Protein AF-A0AAD4HPT1-F1 (afdb_monomer_lite)

Organism: NCBI:txid1912939

Sequence (155 aa):
MSYNIRKLDRAVFDGSLAARLSTLHHFQYAMNEIMKFDHLEDCDLQPYGEKIITLTEIARWTLKQRMGVSLIMLCSKEHVPYKAAYFKLLVWIRRRRSAFPTNIDDRINLLLEDINHQVVLRTRGIDPRVQLGIEELIIIKERRPDACNSSEAVC

pLDDT: mean 78.85, std 16.8, range [35.69, 96.06]

Secondary structure (DSSP, 8-state):
----HHHHHHHHHSTHHHHHHTSHHHHHHHHHHHHGGGGS-HHHHGGGHHHHHHHHHHHHHHHHHHH---SSSPPPTTTHHHHHHHHHHHHHHHHTGGGS-GGGHHHHHHHHHHHH------BTTB-HHHHHT-TTTTTSPPPPPP---------

Foldseek 3Di:
DDDDVVVLCVVLVDCVLLVLLLDPVNNLVSLVSLCVCLPPALQSCAVCQVSSLVSLVSNQVSCCVPPRQAQQDADDPVCLSSNLSSVVSLLSCQQSVVSYDPVCVVSNVVSNVRVPPPNHHCDPNDRSCVSSVCVVSSVDHHDDHDPDPPPPPDD

Radius of gyration: 16.6 Å; chains: 1; bounding box: 36×31×58 Å

Structure (mmCIF, N/CA/C/O backbone):
data_AF-A0AAD4HPT1-F1
#
_entry.id   AF-A0AAD4HPT1-F1
#
loop_
_atom_site.group_PDB
_atom_site.id
_atom_site.type_symbol
_atom_site.label_atom_id
_atom_site.label_alt_id
_atom_site.label_comp_id
_atom_site.label_asym_id
_atom_site.label_entity_id
_atom_site.label_seq_id
_atom_site.pdbx_PDB_ins_code
_atom_site.Cartn_x
_atom_site.Cartn_y
_atom_site.Cartn_z
_atom_site.occupancy
_atom_site.B_iso_or_equiv
_atom_site.auth_seq_id
_atom_site.auth_comp_id
_atom_site.auth_asym_id
_atom_site.auth_atom_id
_atom_site.pdbx_PDB_model_num
ATOM 1 N N . MET A 1 1 ? -7.755 -13.365 -19.062 1.00 36.44 1 MET A N 1
ATOM 2 C CA . MET A 1 1 ? -8.239 -12.013 -19.426 1.00 36.44 1 MET A CA 1
ATOM 3 C C . MET A 1 1 ? -7.053 -11.066 -19.362 1.00 36.44 1 MET A C 1
ATOM 5 O O . MET A 1 1 ? -6.583 -10.790 -18.269 1.00 36.44 1 MET A O 1
ATOM 9 N N . SER A 1 2 ? -6.524 -10.637 -20.509 1.00 38.72 2 SER A N 1
ATOM 10 C CA . SER A 1 2 ? -5.376 -9.722 -20.560 1.00 38.72 2 SER A CA 1
ATOM 11 C C . SER A 1 2 ? -5.848 -8.321 -20.161 1.00 38.72 2 SER A C 1
ATOM 13 O O . SER A 1 2 ? -6.451 -7.612 -20.969 1.00 38.72 2 SER A O 1
ATOM 15 N N . TYR A 1 3 ? -5.654 -7.932 -18.899 1.00 48.31 3 TYR A N 1
ATOM 16 C CA . TYR A 1 3 ? -5.841 -6.541 -18.491 1.00 48.31 3 TYR A CA 1
ATOM 17 C C . TYR A 1 3 ? -4.854 -5.682 -19.284 1.00 48.31 3 TYR A C 1
ATOM 19 O O . TYR A 1 3 ? -3.672 -5.995 -19.391 1.00 48.31 3 TYR A O 1
ATOM 27 N N . ASN A 1 4 ? -5.362 -4.637 -19.931 1.00 51.44 4 ASN A N 1
ATOM 28 C CA . ASN A 1 4 ? -4.586 -3.850 -20.879 1.00 51.44 4 ASN A CA 1
ATOM 29 C C . ASN A 1 4 ? -3.586 -2.977 -20.098 1.00 51.44 4 ASN A C 1
ATOM 31 O O . ASN A 1 4 ? -3.961 -1.916 -19.599 1.00 51.44 4 ASN A O 1
ATOM 35 N N . ILE A 1 5 ? -2.337 -3.438 -19.974 1.00 53.62 5 ILE A N 1
ATOM 36 C CA . ILE A 1 5 ? -1.236 -2.806 -19.216 1.00 53.62 5 ILE A CA 1
ATOM 37 C C . ILE A 1 5 ? -1.110 -1.307 -19.554 1.00 53.62 5 ILE A C 1
ATOM 39 O O . ILE A 1 5 ? -0.962 -0.470 -18.672 1.00 53.62 5 ILE A O 1
ATOM 43 N N . ARG A 1 6 ? -1.362 -0.929 -20.815 1.00 51.47 6 ARG A N 1
ATOM 44 C CA . ARG A 1 6 ? -1.359 0.469 -21.290 1.00 51.47 6 ARG A CA 1
ATOM 45 C C . ARG A 1 6 ? -2.447 1.368 -20.678 1.00 51.47 6 ARG A C 1
ATOM 47 O O . ARG A 1 6 ? -2.275 2.584 -20.609 1.00 51.47 6 ARG A O 1
ATOM 54 N N . LYS A 1 7 ? -3.595 0.812 -20.268 1.00 54.72 7 LYS A N 1
ATOM 55 C CA . LYS A 1 7 ? -4.635 1.559 -19.529 1.00 54.72 7 LYS A CA 1
ATOM 56 C C . LYS A 1 7 ? -4.239 1.757 -18.069 1.00 54.72 7 LYS A C 1
ATOM 58 O O . LYS A 1 7 ? -4.546 2.810 -17.516 1.00 54.72 7 LYS A O 1
ATOM 63 N N . LEU A 1 8 ? -3.572 0.765 -17.477 1.00 54.41 8 LEU A N 1
ATOM 64 C CA . LEU A 1 8 ? -3.042 0.853 -16.120 1.00 54.41 8 LEU A CA 1
ATOM 65 C C . LEU A 1 8 ? -1.922 1.901 -16.065 1.00 54.41 8 LEU A C 1
ATOM 67 O O . LEU A 1 8 ? -1.968 2.772 -15.204 1.00 54.41 8 LEU A O 1
ATOM 71 N N . ASP A 1 9 ? -1.046 1.933 -17.075 1.00 55.03 9 ASP A N 1
ATOM 72 C CA . ASP A 1 9 ? -0.092 3.024 -17.299 1.00 55.03 9 ASP A CA 1
ATOM 73 C C . ASP A 1 9 ? -0.786 4.386 -17.332 1.00 55.03 9 ASP A C 1
ATOM 75 O O . ASP A 1 9 ? -0.517 5.257 -16.519 1.00 55.03 9 ASP A O 1
ATOM 79 N N . ARG A 1 10 ? -1.756 4.623 -18.213 1.00 55.78 10 ARG A N 1
ATOM 80 C CA . ARG A 1 10 ? -2.353 5.971 -18.275 1.00 55.78 10 ARG A CA 1
ATOM 81 C C . ARG A 1 10 ? -3.062 6.395 -16.981 1.00 55.78 10 ARG A C 1
ATOM 83 O O . ARG A 1 10 ? -2.983 7.562 -16.618 1.00 55.78 10 ARG A O 1
ATOM 90 N N . ALA A 1 11 ? -3.721 5.472 -16.280 1.00 51.31 11 ALA A N 1
ATOM 91 C CA . ALA A 1 11 ? -4.436 5.769 -15.034 1.00 51.31 11 ALA A CA 1
ATOM 92 C C . ALA A 1 11 ? -3.501 5.992 -13.834 1.00 51.31 11 ALA A C 1
ATOM 94 O O . ALA A 1 11 ? -3.799 6.793 -12.951 1.00 51.31 11 ALA A O 1
ATOM 95 N N . VAL A 1 12 ? -2.364 5.296 -13.802 1.00 51.78 12 VAL A N 1
ATOM 96 C CA . VAL A 1 12 ? -1.378 5.382 -12.719 1.00 51.78 12 VAL A CA 1
ATOM 97 C C . VAL A 1 12 ? -0.394 6.529 -12.976 1.00 51.78 12 VAL A C 1
ATOM 99 O O . VAL A 1 12 ? 0.204 7.043 -12.035 1.00 51.78 12 VAL A O 1
ATOM 102 N N . PHE A 1 13 ? -0.189 6.939 -14.237 1.00 54.72 13 PHE A N 1
ATOM 103 C CA . PHE A 1 13 ? 0.778 7.957 -14.692 1.00 54.72 13 PHE A CA 1
ATOM 104 C C . PHE A 1 13 ? 0.239 9.368 -14.872 1.00 54.72 13 PHE A C 1
ATOM 106 O O . PHE A 1 13 ? 1.037 10.275 -15.089 1.00 54.72 13 PHE A O 1
ATOM 113 N N . ASP A 1 14 ? -1.050 9.591 -14.665 1.00 58.59 14 ASP A N 1
ATOM 114 C CA . ASP A 1 14 ? -1.538 10.942 -14.438 1.00 58.59 14 ASP A CA 1
ATOM 115 C C . ASP A 1 14 ? -1.291 11.331 -12.966 1.00 58.59 14 ASP A C 1
ATOM 117 O O . ASP A 1 14 ? -1.566 10.545 -12.052 1.00 58.59 14 ASP A O 1
ATOM 121 N N . GLY A 1 15 ? -0.798 12.548 -12.703 1.00 62.34 15 GLY A N 1
ATOM 122 C CA . GLY A 1 15 ? -0.578 13.084 -11.344 1.00 62.34 15 GLY A CA 1
ATOM 123 C C . GLY A 1 15 ? -1.840 13.073 -10.462 1.00 62.34 15 GLY A C 1
ATOM 124 O O . GLY A 1 15 ? -1.780 13.299 -9.251 1.00 62.34 15 GLY A O 1
ATOM 125 N N . SER A 1 16 ? -2.983 12.740 -11.061 1.00 80.50 16 SER A N 1
ATOM 126 C CA . SER A 1 16 ? -4.268 12.510 -10.422 1.00 80.50 16 SER A CA 1
ATOM 127 C C . SER A 1 16 ? -4.262 11.414 -9.347 1.00 80.50 16 SER A C 1
ATOM 129 O O . SER A 1 16 ? -4.971 11.578 -8.355 1.00 80.50 16 SER A O 1
ATOM 131 N N . LEU A 1 17 ? -3.480 10.329 -9.459 1.00 85.94 17 LEU A N 1
ATOM 132 C CA . LEU A 1 17 ? -3.534 9.250 -8.456 1.00 85.94 17 LEU A CA 1
ATOM 133 C C . LEU A 1 17 ? -2.856 9.649 -7.137 1.00 85.94 17 LEU A C 1
ATOM 135 O O . LEU A 1 17 ? -3.417 9.437 -6.062 1.00 85.94 17 LEU A O 1
ATOM 139 N N . ALA A 1 18 ? -1.698 10.306 -7.224 1.00 87.81 18 ALA A N 1
ATOM 140 C CA . ALA A 1 18 ? -1.016 10.896 -6.075 1.00 87.81 18 ALA A CA 1
ATOM 141 C C . ALA A 1 18 ? -1.898 11.948 -5.378 1.00 87.81 18 ALA A C 1
ATOM 143 O O . ALA A 1 18 ? -2.052 11.919 -4.158 1.00 87.81 18 ALA A O 1
ATOM 144 N N . ALA A 1 19 ? -2.552 12.821 -6.155 1.00 87.94 19 ALA A N 1
ATOM 145 C CA . ALA A 1 19 ? -3.497 13.808 -5.628 1.00 87.94 19 ALA A CA 1
ATOM 146 C C . ALA A 1 19 ? -4.741 13.166 -4.986 1.00 87.94 19 ALA A C 1
ATOM 148 O O . ALA A 1 19 ? -5.286 13.677 -4.013 1.00 87.94 19 ALA A O 1
ATOM 149 N N . ARG A 1 20 ? -5.203 12.020 -5.492 1.00 90.69 20 ARG A N 1
ATOM 150 C CA . ARG A 1 20 ? -6.314 11.285 -4.872 1.00 90.69 20 ARG A CA 1
ATOM 151 C C . ARG A 1 20 ? -5.890 10.642 -3.553 1.00 90.69 20 ARG A C 1
ATOM 153 O O . ARG A 1 20 ? -6.631 10.763 -2.581 1.00 90.69 20 ARG A O 1
ATOM 160 N N . LEU A 1 21 ? -4.700 10.039 -3.491 1.00 91.81 21 LEU A N 1
ATOM 161 C CA . LEU A 1 21 ? -4.128 9.471 -2.260 1.00 91.81 21 LEU A CA 1
ATOM 162 C C . LEU A 1 21 ? -3.795 10.513 -1.193 1.00 91.81 21 LEU A C 1
ATOM 164 O O . LEU A 1 21 ? -3.729 10.168 -0.014 1.00 91.81 21 LEU A O 1
ATOM 168 N N . SER A 1 22 ? -3.599 11.777 -1.571 1.00 90.25 22 SER A N 1
ATOM 169 C CA . SER A 1 22 ? -3.387 12.867 -0.613 1.00 90.25 22 SER A CA 1
ATOM 170 C C . SER A 1 22 ? -4.678 13.306 0.100 1.00 90.25 22 SER A C 1
ATOM 172 O O . SER A 1 22 ? -4.637 14.100 1.043 1.00 90.25 22 SER A O 1
ATOM 174 N N . THR A 1 23 ? -5.836 12.755 -0.291 1.00 89.88 23 THR A N 1
ATOM 175 C CA . THR A 1 23 ? -7.152 13.075 0.284 1.00 89.88 23 THR A CA 1
ATOM 176 C C . THR A 1 23 ? -7.883 11.819 0.751 1.00 89.88 23 THR A C 1
ATOM 178 O O . THR A 1 23 ? -7.895 10.814 0.048 1.00 89.88 23 THR A O 1
ATOM 181 N N . LEU A 1 24 ? -8.571 11.869 1.900 1.00 90.25 24 LEU A N 1
ATOM 182 C CA . LEU A 1 24 ? -9.387 10.729 2.355 1.00 90.25 24 LEU A CA 1
ATOM 183 C C . LEU A 1 24 ? -10.570 10.444 1.424 1.00 90.25 24 LEU A C 1
ATOM 185 O O . LEU A 1 24 ? -10.920 9.284 1.230 1.00 90.25 24 LEU A O 1
ATOM 189 N N . HIS A 1 25 ? -11.137 11.482 0.804 1.00 90.94 25 HIS A N 1
ATOM 190 C CA . HIS A 1 25 ? -12.326 11.363 -0.040 1.00 90.94 25 HIS A CA 1
ATOM 191 C C . HIS A 1 25 ? -12.139 10.375 -1.204 1.00 90.94 25 HIS A C 1
ATOM 193 O O . HIS A 1 25 ? -13.028 9.579 -1.485 1.00 90.94 25 HIS A O 1
ATOM 199 N N . HIS A 1 26 ? -10.959 10.372 -1.833 1.00 90.25 26 HIS A N 1
ATOM 200 C CA . HIS A 1 26 ? -10.645 9.482 -2.957 1.00 90.25 26 HIS A CA 1
ATOM 201 C C . HIS A 1 26 ? -9.673 8.352 -2.597 1.00 90.25 26 HIS A C 1
ATOM 203 O O . HIS A 1 26 ? -9.279 7.580 -3.473 1.00 90.25 26 HIS A O 1
ATOM 209 N N . PHE A 1 27 ? -9.280 8.243 -1.327 1.00 91.88 27 PHE A N 1
ATOM 210 C CA . PHE A 1 27 ? -8.196 7.364 -0.896 1.00 91.88 27 PHE A CA 1
ATOM 211 C C . PHE A 1 27 ? -8.456 5.902 -1.251 1.00 91.88 27 PHE A C 1
ATOM 213 O O . PHE A 1 27 ? -7.627 5.263 -1.887 1.00 91.88 27 PHE A O 1
ATOM 220 N N . GLN A 1 28 ? -9.626 5.371 -0.884 1.00 92.19 28 GLN A N 1
ATOM 221 C CA . GLN A 1 28 ? -9.957 3.962 -1.123 1.00 92.19 28 GLN A CA 1
ATOM 222 C C . GLN A 1 28 ? -10.005 3.632 -2.615 1.00 92.19 28 GLN A C 1
ATOM 224 O O . GLN A 1 28 ? -9.490 2.599 -3.032 1.00 92.19 28 GLN A O 1
ATOM 229 N N . TYR A 1 29 ? -10.574 4.531 -3.423 1.00 90.56 29 TYR A N 1
ATOM 230 C CA . TYR A 1 29 ? -10.574 4.382 -4.874 1.00 90.56 29 TYR A CA 1
ATOM 231 C C . TYR A 1 29 ? -9.140 4.293 -5.405 1.00 90.56 29 TYR A C 1
ATOM 233 O O . TYR A 1 29 ? -8.808 3.367 -6.136 1.00 90.56 29 TYR A O 1
ATOM 241 N N . ALA A 1 30 ? -8.270 5.216 -4.991 1.00 91.50 30 ALA A N 1
ATOM 242 C CA . ALA A 1 30 ? -6.885 5.241 -5.440 1.00 91.50 30 ALA A CA 1
ATOM 243 C C . ALA A 1 30 ? -6.082 4.012 -4.980 1.00 91.50 30 ALA A C 1
ATOM 245 O O . ALA A 1 30 ? -5.305 3.462 -5.755 1.00 91.50 30 ALA A O 1
ATOM 246 N N . MET A 1 31 ? -6.314 3.530 -3.757 1.00 93.12 31 MET A N 1
ATOM 247 C CA . MET A 1 31 ? -5.724 2.281 -3.267 1.00 93.12 31 MET A CA 1
ATOM 248 C C . MET A 1 31 ? -6.169 1.074 -4.100 1.00 93.12 31 MET A C 1
ATOM 250 O O . MET A 1 31 ? -5.343 0.234 -4.447 1.00 93.12 31 MET A O 1
ATOM 254 N N . ASN A 1 32 ? -7.449 1.004 -4.476 1.00 90.81 32 ASN A N 1
ATOM 255 C CA . ASN A 1 32 ? -7.959 -0.066 -5.332 1.00 90.81 32 ASN A CA 1
ATOM 256 C C . ASN A 1 32 ? -7.337 -0.034 -6.734 1.00 90.81 32 ASN A C 1
ATOM 258 O O . ASN A 1 32 ? -7.094 -1.095 -7.302 1.00 90.81 32 ASN A O 1
ATOM 262 N N . GLU A 1 33 ? -7.030 1.148 -7.282 1.00 90.06 33 GLU A N 1
ATOM 263 C CA . GLU A 1 33 ? -6.289 1.256 -8.547 1.00 90.06 33 GLU A CA 1
ATOM 264 C C . GLU A 1 33 ? -4.879 0.657 -8.438 1.00 90.06 33 GLU A C 1
ATOM 266 O O . GLU A 1 33 ? -4.450 -0.039 -9.354 1.00 90.06 33 GLU A O 1
ATOM 271 N N . ILE A 1 34 ? -4.181 0.858 -7.312 1.00 91.56 34 ILE A N 1
ATOM 272 C CA . ILE A 1 34 ? -2.863 0.244 -7.064 1.00 91.56 34 ILE A CA 1
ATOM 273 C C . ILE A 1 34 ? -2.991 -1.272 -6.890 1.00 91.56 34 ILE A C 1
ATOM 275 O O . ILE A 1 34 ? -2.170 -2.032 -7.391 1.00 91.56 34 ILE A O 1
ATOM 279 N N . MET A 1 35 ? -4.045 -1.750 -6.235 1.00 91.69 35 MET A N 1
ATOM 280 C CA . MET A 1 35 ? -4.241 -3.191 -6.053 1.00 91.69 35 MET A CA 1
ATOM 281 C C . MET A 1 35 ? -4.540 -3.940 -7.363 1.00 91.69 35 MET A C 1
ATOM 283 O O . MET A 1 35 ? -4.414 -5.159 -7.395 1.00 91.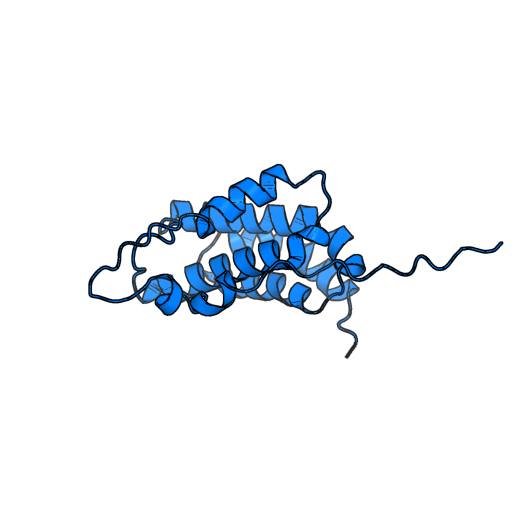69 35 MET A O 1
ATOM 287 N N . LYS A 1 36 ? -4.850 -3.255 -8.476 1.00 89.88 36 LYS A N 1
ATOM 288 C CA . LYS A 1 36 ? -4.986 -3.904 -9.798 1.00 89.88 36 LYS A CA 1
ATOM 289 C C . LYS A 1 36 ? -3.684 -4.536 -10.299 1.00 89.88 36 LYS A C 1
ATOM 291 O O . LYS A 1 36 ? -3.743 -5.426 -11.144 1.00 89.88 36 LYS A O 1
ATOM 296 N N . PHE A 1 37 ? -2.531 -4.105 -9.779 1.00 88.31 37 PHE A N 1
ATOM 297 C CA . PHE A 1 37 ? -1.228 -4.701 -10.087 1.00 88.31 37 PHE A CA 1
ATOM 298 C C . PHE A 1 37 ? -1.037 -6.087 -9.451 1.00 88.31 37 PHE A C 1
ATOM 300 O O . PHE A 1 37 ? -0.107 -6.798 -9.822 1.00 88.31 37 PHE A O 1
ATOM 307 N N . ASP A 1 38 ? -1.918 -6.510 -8.537 1.00 89.06 38 ASP A N 1
ATOM 308 C CA . ASP A 1 38 ? -1.820 -7.818 -7.881 1.00 89.06 38 ASP A CA 1
ATOM 309 C C . ASP A 1 38 ? -1.847 -8.990 -8.872 1.00 89.06 38 ASP A C 1
ATOM 311 O O . ASP A 1 38 ? -1.174 -9.996 -8.665 1.00 89.06 38 ASP A O 1
ATOM 315 N N . HIS A 1 39 ? -2.549 -8.826 -9.995 1.00 87.25 39 HIS A N 1
ATOM 316 C CA . HIS A 1 39 ? -2.682 -9.852 -11.029 1.00 87.25 39 HIS A CA 1
ATOM 317 C C . HIS A 1 39 ? -1.503 -9.941 -12.003 1.00 87.25 39 HIS A C 1
ATOM 319 O O . HIS A 1 39 ? -1.480 -10.864 -12.814 1.00 87.25 39 HIS A O 1
ATOM 325 N N . LEU A 1 40 ? -0.568 -8.988 -11.974 1.00 86.94 40 LEU A N 1
ATOM 326 C CA . LEU A 1 40 ? 0.598 -9.018 -12.859 1.00 86.94 40 LEU A CA 1
ATOM 327 C C . LEU A 1 40 ? 1.601 -10.072 -12.399 1.00 86.94 40 LEU A C 1
ATOM 329 O O . LEU A 1 40 ? 1.693 -10.350 -11.204 1.00 86.94 40 LEU A O 1
ATOM 333 N N . GLU A 1 41 ? 2.397 -10.608 -13.316 1.00 87.81 41 GLU A N 1
ATOM 334 C CA . GLU A 1 41 ? 3.568 -11.416 -12.968 1.00 87.81 41 GLU A CA 1
ATOM 335 C C . GLU A 1 41 ? 4.702 -10.535 -12.419 1.00 87.81 41 GLU A C 1
ATOM 337 O O . GLU A 1 41 ? 4.632 -9.306 -12.473 1.00 87.81 41 GLU A O 1
ATOM 342 N N . ASP A 1 42 ? 5.715 -11.139 -11.792 1.00 88.94 42 ASP A N 1
ATOM 343 C CA . ASP A 1 42 ? 6.794 -10.383 -11.136 1.00 88.94 42 ASP A CA 1
ATOM 344 C C . ASP A 1 42 ? 7.616 -9.555 -12.148 1.00 88.94 42 ASP A C 1
ATOM 346 O O . ASP A 1 42 ? 7.971 -8.414 -11.853 1.00 88.94 42 ASP A O 1
ATOM 350 N N . CYS A 1 43 ? 7.838 -10.076 -13.361 1.00 86.75 43 CYS A N 1
ATOM 351 C CA . CYS A 1 43 ? 8.476 -9.353 -14.471 1.00 86.75 43 CYS A CA 1
ATOM 352 C C . CYS A 1 43 ? 7.690 -8.114 -14.905 1.00 86.75 43 CYS A C 1
ATOM 354 O O . CYS A 1 43 ? 8.266 -7.043 -15.081 1.00 86.75 43 CYS A O 1
ATOM 356 N N . ASP A 1 44 ? 6.374 -8.255 -15.054 1.00 88.12 44 ASP A N 1
ATOM 357 C CA . ASP A 1 44 ? 5.490 -7.167 -15.465 1.00 88.12 44 ASP A CA 1
ATOM 358 C C . ASP A 1 44 ? 5.334 -6.117 -14.362 1.00 88.12 44 ASP A C 1
ATOM 360 O O . ASP A 1 44 ? 4.995 -4.968 -14.639 1.00 88.12 44 ASP A O 1
ATOM 364 N N . LEU A 1 45 ? 5.572 -6.497 -13.103 1.00 88.06 45 LEU A N 1
ATOM 365 C CA . LEU A 1 45 ? 5.482 -5.603 -11.956 1.00 88.06 45 LEU A CA 1
ATOM 366 C C . LEU A 1 45 ? 6.730 -4.726 -11.784 1.00 88.06 45 LEU A C 1
ATOM 368 O O . LEU A 1 45 ? 6.600 -3.565 -11.384 1.00 88.06 45 LEU A O 1
ATOM 372 N N . GLN A 1 46 ? 7.922 -5.250 -12.089 1.00 89.44 46 GLN A N 1
ATOM 373 C CA . GLN A 1 46 ? 9.202 -4.565 -11.860 1.00 89.44 46 GLN A CA 1
ATOM 374 C C . GLN A 1 46 ? 9.258 -3.117 -12.381 1.00 89.44 46 GLN A C 1
ATOM 376 O O . GLN A 1 46 ? 9.645 -2.240 -11.599 1.00 89.44 46 GLN A O 1
ATOM 381 N N . PRO A 1 47 ? 8.825 -2.807 -13.624 1.00 89.94 47 PRO A N 1
ATOM 382 C CA . PRO A 1 47 ? 8.845 -1.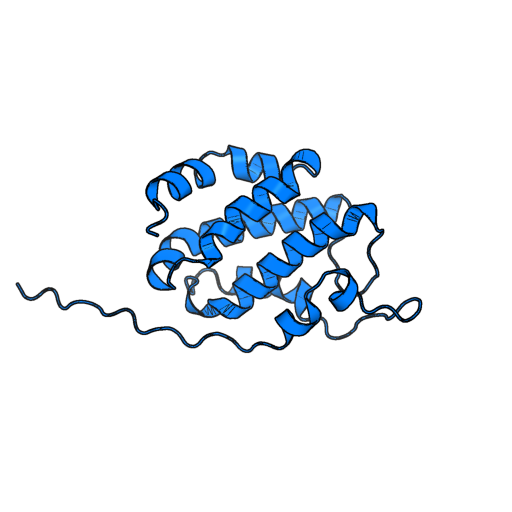439 -14.155 1.00 89.94 47 PRO A CA 1
ATOM 383 C C . PRO A 1 47 ? 8.030 -0.433 -13.328 1.00 89.94 47 PRO A C 1
ATOM 385 O O . PRO A 1 47 ? 8.244 0.775 -13.419 1.00 89.94 47 PRO A O 1
ATOM 388 N N . TYR A 1 48 ? 7.093 -0.918 -12.512 1.00 89.94 48 TYR A N 1
ATOM 389 C CA . TYR A 1 48 ? 6.200 -0.106 -11.689 1.00 89.94 48 TYR A CA 1
ATOM 390 C C . TYR A 1 48 ? 6.643 0.010 -10.235 1.00 89.94 48 TYR A C 1
ATOM 392 O O . TYR A 1 48 ? 6.057 0.800 -9.490 1.00 89.94 48 TYR A O 1
ATOM 400 N N . GLY A 1 49 ? 7.670 -0.740 -9.825 1.00 91.94 49 GLY A N 1
ATOM 401 C CA . GLY A 1 49 ? 8.078 -0.874 -8.431 1.00 91.94 49 GLY A CA 1
ATOM 402 C C . GLY A 1 49 ? 8.310 0.470 -7.742 1.00 91.94 49 GLY A C 1
ATOM 403 O O . GLY A 1 49 ? 7.632 0.783 -6.763 1.00 91.94 49 GLY A O 1
ATOM 404 N N . GLU A 1 50 ? 9.190 1.317 -8.288 1.00 91.62 50 GLU A N 1
ATOM 405 C CA . GLU A 1 50 ? 9.520 2.623 -7.684 1.00 91.62 50 GLU A CA 1
ATOM 406 C C . GLU A 1 50 ? 8.292 3.511 -7.484 1.00 91.62 50 GLU A C 1
ATOM 408 O O . GLU A 1 50 ? 8.160 4.254 -6.503 1.00 91.62 50 GLU A O 1
ATOM 413 N N . LYS A 1 51 ? 7.362 3.422 -8.427 1.00 89.88 51 LYS A N 1
ATOM 414 C CA . LYS A 1 51 ? 6.167 4.241 -8.444 1.00 89.88 51 LYS A CA 1
ATOM 415 C C . LYS A 1 51 ? 5.133 3.765 -7.442 1.00 89.88 51 LYS A C 1
ATOM 417 O O . LYS A 1 51 ? 4.560 4.578 -6.722 1.00 89.88 51 LYS A O 1
ATOM 422 N N . ILE A 1 52 ? 4.912 2.459 -7.380 1.00 93.56 52 ILE A N 1
ATOM 423 C CA . ILE A 1 52 ? 4.042 1.833 -6.389 1.00 93.56 52 ILE A CA 1
ATOM 424 C C . ILE A 1 52 ? 4.537 2.168 -4.982 1.00 93.56 52 ILE A C 1
ATOM 426 O O . ILE A 1 52 ? 3.735 2.560 -4.135 1.00 93.56 52 ILE A O 1
ATOM 430 N N . ILE A 1 53 ? 5.851 2.117 -4.748 1.00 95.00 53 ILE A N 1
ATOM 431 C CA . ILE A 1 53 ? 6.438 2.510 -3.461 1.00 95.00 53 ILE A CA 1
ATOM 432 C C . ILE A 1 53 ? 6.216 3.996 -3.174 1.00 95.00 53 ILE A C 1
ATOM 434 O O . ILE A 1 53 ? 5.726 4.332 -2.099 1.00 95.00 53 ILE A O 1
ATOM 438 N N . THR A 1 54 ? 6.438 4.879 -4.147 1.00 93.94 54 THR A N 1
ATOM 439 C CA . THR A 1 54 ? 6.161 6.321 -3.994 1.00 93.94 54 THR A CA 1
ATOM 440 C C . THR A 1 54 ? 4.695 6.602 -3.642 1.00 93.94 54 THR A C 1
ATOM 442 O O . THR A 1 54 ? 4.396 7.374 -2.733 1.00 93.94 54 THR A O 1
ATOM 445 N N . LEU A 1 55 ? 3.750 5.949 -4.320 1.00 94.25 55 LEU A N 1
ATOM 446 C CA . LEU A 1 55 ? 2.324 6.085 -4.014 1.00 94.25 55 LEU A CA 1
ATOM 447 C C . LEU A 1 55 ? 1.989 5.537 -2.620 1.00 94.25 55 LEU A C 1
ATOM 449 O O . LEU A 1 55 ? 1.196 6.133 -1.892 1.00 94.25 55 LEU A O 1
ATOM 453 N N . THR A 1 56 ? 2.630 4.440 -2.218 1.00 95.12 56 THR A N 1
ATOM 454 C CA . THR A 1 56 ? 2.468 3.856 -0.881 1.00 95.12 56 THR A CA 1
ATOM 455 C C . THR A 1 56 ? 2.979 4.799 0.210 1.00 95.12 56 THR A C 1
ATOM 457 O O . THR A 1 56 ? 2.336 4.943 1.249 1.00 95.12 56 THR A O 1
ATOM 460 N N . GLU A 1 57 ? 4.087 5.502 -0.025 1.00 95.19 57 GLU A N 1
ATOM 461 C CA . GLU A 1 57 ? 4.613 6.526 0.886 1.00 95.19 57 GLU A CA 1
ATOM 462 C C . GLU A 1 57 ? 3.657 7.716 1.028 1.00 95.19 57 GLU A C 1
ATOM 464 O O . GLU A 1 57 ? 3.404 8.167 2.148 1.00 95.19 57 GLU A O 1
ATOM 469 N N . ILE A 1 58 ? 3.060 8.184 -0.076 1.00 94.38 58 ILE A N 1
ATOM 470 C CA . ILE A 1 58 ? 2.019 9.225 -0.044 1.00 94.38 58 ILE A CA 1
ATOM 471 C C . ILE A 1 58 ? 0.826 8.741 0.781 1.00 94.38 58 ILE A C 1
ATOM 473 O O . ILE A 1 58 ? 0.350 9.456 1.663 1.00 94.38 58 ILE A O 1
ATOM 477 N N . ALA A 1 59 ? 0.374 7.507 0.545 1.00 94.44 59 ALA A N 1
ATOM 478 C CA . ALA A 1 59 ? -0.724 6.910 1.291 1.00 94.44 59 ALA A CA 1
ATOM 479 C C . ALA A 1 59 ? -0.414 6.853 2.800 1.00 94.44 59 ALA A C 1
ATOM 481 O O . ALA A 1 59 ? -1.234 7.278 3.620 1.00 94.44 59 ALA A O 1
ATOM 482 N N . ARG A 1 60 ? 0.798 6.410 3.167 1.00 94.38 60 ARG A N 1
ATOM 483 C CA . ARG A 1 60 ? 1.293 6.391 4.551 1.00 94.38 60 ARG A CA 1
ATOM 484 C C . ARG A 1 60 ? 1.262 7.782 5.167 1.00 94.38 60 ARG A C 1
ATOM 486 O O . ARG A 1 60 ? 0.752 7.943 6.275 1.00 94.38 60 ARG A O 1
ATOM 493 N N . TRP A 1 61 ? 1.797 8.784 4.472 1.00 93.94 61 TRP A N 1
ATOM 494 C CA . TRP A 1 61 ? 1.844 10.158 4.968 1.00 93.94 61 TRP A CA 1
ATOM 495 C C . TRP A 1 61 ? 0.438 10.715 5.209 1.00 93.94 61 TRP A C 1
ATOM 497 O O . TRP A 1 61 ? 0.161 11.210 6.303 1.00 93.94 61 TRP A O 1
ATOM 507 N N . THR A 1 62 ? -0.483 10.541 4.257 1.00 93.19 62 THR A N 1
ATOM 508 C CA . THR A 1 62 ? -1.880 10.972 4.397 1.00 93.19 62 THR A CA 1
ATOM 509 C C . THR A 1 62 ? -2.542 10.356 5.622 1.00 93.19 62 THR A C 1
ATOM 511 O O . THR A 1 62 ? -3.142 11.064 6.431 1.00 93.19 62 THR A O 1
ATOM 514 N N . LEU A 1 63 ? -2.416 9.040 5.806 1.00 92.00 63 LEU A N 1
ATOM 515 C CA . LEU A 1 63 ? -3.007 8.373 6.961 1.00 92.00 63 LEU A CA 1
ATOM 516 C C . LEU A 1 63 ? -2.342 8.805 8.272 1.00 92.00 63 LEU A C 1
ATOM 518 O O . LEU A 1 63 ? -3.048 9.001 9.262 1.00 92.00 63 LEU A O 1
ATOM 522 N N . LYS A 1 64 ? -1.017 9.022 8.290 1.00 90.06 64 LYS A N 1
ATOM 523 C CA . LYS A 1 64 ? -0.303 9.516 9.478 1.00 90.06 64 LYS A CA 1
ATOM 524 C C . LYS A 1 64 ? -0.846 10.874 9.920 1.00 90.06 64 LYS A C 1
ATOM 526 O O . LYS A 1 64 ? -1.133 11.030 11.101 1.00 90.06 64 LYS A O 1
ATOM 531 N N . GLN A 1 65 ? -1.062 11.798 8.983 1.00 88.75 65 GLN A N 1
ATOM 532 C CA . GLN A 1 65 ? -1.587 13.137 9.277 1.00 88.75 65 GLN A CA 1
ATOM 533 C C . GLN A 1 65 ? -3.054 13.140 9.729 1.00 88.75 65 GLN A C 1
ATOM 535 O O . GLN A 1 65 ? -3.469 14.033 10.460 1.00 88.75 65 GLN A O 1
ATOM 540 N N . ARG A 1 66 ? -3.864 12.173 9.278 1.00 86.50 66 ARG A N 1
ATOM 541 C CA . ARG A 1 66 ? -5.318 12.182 9.519 1.00 86.50 66 ARG A CA 1
ATOM 542 C C . ARG A 1 66 ? -5.772 11.302 10.680 1.00 86.50 66 ARG A C 1
ATOM 544 O O . ARG A 1 66 ? -6.731 11.652 11.354 1.00 86.50 66 ARG A O 1
ATOM 551 N N . MET A 1 67 ? -5.134 10.150 10.885 1.00 85.31 67 MET A N 1
ATOM 552 C CA . MET A 1 67 ? -5.617 9.124 11.825 1.00 85.31 67 MET A CA 1
ATOM 553 C C . MET A 1 67 ? -4.512 8.281 12.484 1.00 85.31 67 MET A C 1
ATOM 555 O O . MET A 1 67 ? -4.813 7.373 13.265 1.00 85.31 67 MET A O 1
ATOM 559 N N . GLY A 1 68 ? -3.243 8.535 12.151 1.00 82.81 68 GLY A N 1
ATOM 560 C CA . GLY A 1 68 ? -2.102 7.723 12.566 1.00 82.81 68 GLY A CA 1
ATOM 561 C C . GLY A 1 68 ? -2.028 6.368 11.850 1.00 82.81 68 GLY A C 1
ATOM 562 O O . GLY A 1 68 ? -3.037 5.707 11.605 1.00 82.81 68 GLY A O 1
ATOM 563 N N . VAL A 1 69 ? -0.813 5.906 11.554 1.00 79.19 69 VAL A N 1
ATOM 564 C CA . VAL A 1 69 ? -0.553 4.598 10.930 1.00 79.19 69 VAL A CA 1
ATOM 565 C C . VAL A 1 69 ? 0.153 3.730 11.954 1.00 79.19 69 VAL A C 1
ATOM 567 O O . VAL A 1 69 ? 1.352 3.847 12.164 1.00 79.19 69 VAL A O 1
ATOM 570 N N . SER A 1 70 ? -0.617 2.925 12.673 1.00 77.06 70 SER A N 1
ATOM 571 C CA . SER A 1 70 ? -0.089 1.969 13.638 1.00 77.06 70 SER A CA 1
ATOM 572 C C . SER A 1 70 ? -1.028 0.777 13.700 1.00 77.06 70 SER A C 1
ATOM 574 O O . SER A 1 70 ? -2.246 0.959 13.798 1.00 77.06 70 SER A O 1
ATOM 576 N N . LEU A 1 71 ? -0.442 -0.418 13.638 1.00 72.00 71 LEU A N 1
ATOM 577 C CA . LEU A 1 71 ? -1.111 -1.705 13.827 1.00 72.00 71 LEU A CA 1
ATOM 578 C C . LEU A 1 71 ? -1.343 -2.027 15.318 1.00 72.00 71 LEU A C 1
ATOM 580 O O . LEU A 1 71 ? -1.989 -3.015 15.654 1.00 72.00 71 LEU A O 1
ATOM 584 N N . ILE A 1 72 ? -0.799 -1.208 16.224 1.00 69.75 72 ILE A N 1
ATOM 585 C CA . ILE A 1 72 ? -0.801 -1.473 17.667 1.00 69.75 72 ILE A CA 1
ATOM 586 C C . ILE A 1 72 ? -2.175 -1.180 18.280 1.00 69.75 72 ILE A C 1
ATOM 588 O O . ILE A 1 72 ? -2.580 -1.858 19.221 1.00 69.75 72 ILE A O 1
ATOM 592 N N . MET A 1 73 ? -2.894 -0.182 17.758 1.00 68.12 73 MET A N 1
ATOM 593 C CA . MET A 1 73 ? -4.151 0.307 18.331 1.00 68.12 73 MET A CA 1
ATOM 594 C C . MET A 1 73 ? -5.349 0.011 17.431 1.00 68.12 73 MET A C 1
ATOM 596 O O . MET A 1 73 ? -5.257 0.099 16.205 1.00 68.12 73 MET A O 1
ATOM 600 N N . LEU A 1 74 ? -6.497 -0.267 18.058 1.00 71.50 74 LEU A N 1
ATOM 601 C CA . LEU A 1 74 ? -7.769 -0.396 17.352 1.00 71.50 74 LEU A CA 1
ATOM 602 C C . LEU A 1 74 ? -8.103 0.874 16.569 1.00 71.50 74 LEU A C 1
ATOM 604 O O . LEU A 1 74 ? -7.878 2.002 17.012 1.00 71.50 74 LEU A O 1
ATOM 608 N N . CYS A 1 75 ? -8.685 0.671 15.396 1.00 77.25 75 CYS A N 1
ATOM 609 C CA . CYS A 1 75 ? -9.156 1.739 14.538 1.00 77.25 75 CYS A CA 1
ATOM 610 C C . CYS A 1 75 ? -10.625 2.057 14.859 1.00 77.25 75 CYS A C 1
ATOM 612 O O . CYS A 1 75 ? -11.419 1.148 15.124 1.00 77.25 75 CYS A O 1
ATOM 614 N N . SER A 1 76 ? -11.020 3.334 14.834 1.00 82.81 76 SER A N 1
ATOM 615 C CA . SER A 1 76 ? -12.447 3.671 14.871 1.00 82.81 76 SER A CA 1
ATOM 616 C C . SER A 1 76 ? -13.133 3.109 13.623 1.00 82.81 76 SER A C 1
ATOM 618 O O . SER A 1 76 ? -12.532 3.062 12.551 1.00 82.81 76 SER A O 1
ATOM 620 N N . LYS A 1 77 ? -14.395 2.678 13.749 1.00 83.31 77 LYS A N 1
ATOM 621 C CA . LYS A 1 77 ? -15.127 1.990 12.665 1.00 83.31 77 LYS A CA 1
ATOM 622 C C . LYS A 1 77 ? -15.120 2.764 11.341 1.00 83.31 77 LYS A C 1
ATOM 624 O O . LYS A 1 77 ? -14.991 2.154 10.289 1.00 83.31 77 LYS A O 1
ATOM 629 N N . GLU A 1 78 ? -15.202 4.090 11.406 1.00 87.31 78 GLU A N 1
ATOM 630 C CA . GLU A 1 78 ? -15.159 4.986 10.244 1.00 87.31 78 GLU A CA 1
ATOM 631 C C . GLU A 1 78 ? -13.818 4.946 9.493 1.00 87.31 78 GLU A C 1
ATOM 633 O O . GLU A 1 78 ? -13.772 5.086 8.274 1.00 87.31 78 GLU A O 1
ATOM 638 N N . HIS A 1 79 ? -12.717 4.717 10.210 1.00 87.88 79 HIS A N 1
ATOM 639 C CA . HIS A 1 79 ? -11.370 4.746 9.650 1.00 87.88 79 HIS A CA 1
ATOM 640 C C . HIS A 1 79 ? -10.860 3.371 9.193 1.00 87.88 79 HIS A C 1
ATOM 642 O O . HIS A 1 79 ? -9.875 3.296 8.449 1.00 87.88 79 HIS A O 1
ATOM 648 N N . VAL A 1 80 ? -11.537 2.289 9.602 1.00 88.62 80 VAL A N 1
ATOM 649 C CA . VAL A 1 80 ? -11.176 0.903 9.259 1.00 88.62 80 VAL A CA 1
ATOM 650 C C . VAL A 1 80 ? -10.947 0.719 7.756 1.00 88.62 80 VAL A C 1
ATOM 652 O O . VAL A 1 80 ? -9.901 0.169 7.412 1.00 88.62 80 VAL A O 1
ATOM 655 N N . PRO A 1 81 ? -11.817 1.198 6.843 1.00 91.31 81 PRO A N 1
ATOM 656 C CA . PRO A 1 81 ? -11.637 0.949 5.412 1.00 91.31 81 PRO A CA 1
ATOM 657 C C . PRO A 1 81 ? -10.322 1.508 4.849 1.00 91.31 81 PRO A C 1
ATOM 659 O O . PRO A 1 81 ? -9.664 0.852 4.043 1.00 91.31 81 PRO A O 1
ATOM 662 N N . TYR A 1 82 ? -9.896 2.691 5.304 1.00 91.62 82 TYR A N 1
ATOM 663 C CA . TYR A 1 82 ? -8.669 3.335 4.824 1.00 91.62 82 TYR A CA 1
ATOM 664 C C . TYR A 1 82 ? -7.421 2.614 5.328 1.00 91.62 82 TYR A C 1
ATOM 666 O O . TYR A 1 82 ? -6.519 2.307 4.546 1.00 91.62 82 TYR A O 1
ATOM 674 N N . LYS A 1 83 ? -7.388 2.293 6.630 1.00 90.88 83 LYS A N 1
ATOM 675 C CA . LYS A 1 83 ? -6.286 1.520 7.210 1.00 90.88 83 LYS A CA 1
ATOM 676 C C . LYS A 1 83 ? -6.213 0.126 6.604 1.00 90.88 83 LYS A C 1
ATOM 678 O O . LYS A 1 83 ? -5.123 -0.317 6.264 1.00 90.88 83 LYS A O 1
ATOM 683 N N . ALA A 1 84 ? -7.349 -0.547 6.433 1.00 90.50 84 ALA A N 1
ATOM 684 C CA . ALA A 1 84 ? -7.394 -1.885 5.860 1.00 90.50 84 ALA A CA 1
ATOM 685 C C . ALA A 1 84 ? -6.832 -1.888 4.434 1.00 90.50 84 ALA A C 1
ATOM 687 O O . ALA A 1 84 ? -6.003 -2.734 4.117 1.00 90.50 84 ALA A O 1
ATOM 688 N N . ALA A 1 85 ? -7.213 -0.916 3.598 1.00 93.31 85 ALA A N 1
ATOM 689 C CA . ALA A 1 85 ? -6.661 -0.779 2.252 1.00 93.31 85 ALA A CA 1
ATOM 690 C C . ALA A 1 85 ? -5.133 -0.593 2.273 1.00 93.31 85 ALA A C 1
ATOM 692 O O . ALA A 1 85 ? -4.418 -1.293 1.557 1.00 93.31 85 ALA A O 1
ATOM 693 N N . TYR A 1 86 ? -4.624 0.302 3.126 1.00 94.25 86 TYR A N 1
ATOM 694 C CA . TYR A 1 86 ? -3.184 0.543 3.265 1.00 94.25 86 TYR A CA 1
ATOM 695 C C . TYR A 1 86 ? -2.419 -0.695 3.741 1.00 94.25 86 TYR A C 1
ATOM 697 O O . TYR A 1 86 ? -1.428 -1.090 3.134 1.00 94.25 86 TYR A O 1
ATOM 705 N N . PHE A 1 87 ? -2.898 -1.353 4.794 1.00 91.94 87 PHE A N 1
ATOM 706 C CA . PHE A 1 87 ? -2.222 -2.524 5.334 1.00 91.94 87 PHE A CA 1
ATOM 707 C C . PHE A 1 87 ? -2.288 -3.734 4.396 1.00 91.94 87 PHE A C 1
ATOM 709 O O . PHE A 1 87 ? -1.316 -4.482 4.314 1.00 91.94 87 PHE A O 1
ATOM 716 N N . LYS A 1 88 ? -3.373 -3.903 3.631 1.00 91.94 88 LYS A N 1
ATOM 717 C CA . LYS A 1 88 ? -3.434 -4.909 2.559 1.00 91.94 88 LYS A CA 1
ATOM 718 C C . LYS A 1 88 ? -2.371 -4.657 1.492 1.00 91.94 88 LYS A C 1
ATOM 720 O O . LYS A 1 88 ? -1.699 -5.606 1.094 1.00 91.94 88 LYS A O 1
ATOM 725 N N . LEU A 1 89 ? -2.161 -3.396 1.100 1.00 93.94 89 LEU A N 1
ATOM 726 C CA . LEU A 1 89 ? -1.092 -3.025 0.171 1.00 93.94 89 LEU A CA 1
ATOM 727 C C . LEU A 1 89 ? 0.298 -3.346 0.742 1.00 93.94 89 LEU A C 1
ATOM 729 O O . LEU A 1 89 ? 1.116 -3.932 0.040 1.00 93.94 89 LEU A O 1
ATOM 733 N N . LEU A 1 90 ? 0.561 -3.048 2.020 1.00 93.75 90 LEU A N 1
ATOM 734 C CA . LEU A 1 90 ? 1.839 -3.403 2.658 1.00 93.75 90 LEU A CA 1
ATOM 735 C C . LEU A 1 90 ? 2.084 -4.913 2.685 1.00 93.75 90 LEU A C 1
ATOM 737 O O . LEU A 1 90 ? 3.190 -5.374 2.402 1.00 93.75 90 LEU A O 1
ATOM 741 N N . VAL A 1 91 ? 1.057 -5.701 3.005 1.00 91.38 91 VAL A N 1
ATOM 742 C CA . VAL A 1 91 ? 1.186 -7.160 2.999 1.00 91.38 91 VAL A CA 1
ATOM 743 C C . VAL A 1 91 ? 1.439 -7.684 1.585 1.00 91.38 91 VAL A C 1
ATOM 745 O O . VAL A 1 91 ? 2.253 -8.591 1.407 1.00 91.38 91 VAL A O 1
ATOM 748 N N . TRP A 1 92 ? 0.791 -7.098 0.581 1.00 92.38 92 TRP A N 1
ATOM 749 C CA . TRP A 1 92 ? 1.040 -7.415 -0.819 1.00 92.38 92 TRP A CA 1
ATOM 750 C C . TRP A 1 92 ? 2.484 -7.096 -1.244 1.00 92.38 92 TRP A C 1
ATOM 752 O O . TRP A 1 92 ? 3.161 -7.985 -1.765 1.00 92.38 92 TRP A O 1
ATOM 762 N N . ILE A 1 93 ? 2.997 -5.900 -0.920 1.00 93.12 93 ILE A N 1
ATOM 763 C CA . ILE A 1 93 ? 4.399 -5.509 -1.169 1.00 93.12 93 ILE A CA 1
ATOM 764 C C . ILE A 1 93 ? 5.357 -6.514 -0.525 1.00 93.12 93 ILE A C 1
ATOM 766 O O . ILE A 1 93 ? 6.280 -6.996 -1.178 1.00 93.12 93 ILE A O 1
ATOM 770 N N . ARG A 1 94 ? 5.119 -6.884 0.740 1.00 91.50 94 ARG A N 1
ATOM 771 C CA . ARG A 1 94 ? 5.964 -7.854 1.449 1.00 91.50 94 ARG A CA 1
ATOM 772 C C . ARG A 1 94 ? 5.969 -9.222 0.774 1.00 91.50 94 ARG A C 1
ATOM 774 O O . ARG A 1 94 ? 7.012 -9.847 0.671 1.00 91.50 94 ARG A O 1
ATOM 781 N N . ARG A 1 95 ? 4.818 -9.714 0.314 1.00 89.94 95 ARG A N 1
ATOM 782 C CA . ARG A 1 95 ? 4.732 -11.030 -0.345 1.00 89.94 95 ARG A CA 1
ATOM 783 C C . ARG A 1 95 ? 5.459 -11.072 -1.675 1.00 89.94 95 ARG A C 1
ATOM 785 O O . ARG A 1 95 ? 6.003 -12.114 -2.022 1.00 89.94 95 ARG A O 1
ATOM 792 N N . ARG A 1 96 ? 5.433 -9.959 -2.404 1.00 90.62 96 ARG A N 1
ATOM 793 C CA . ARG A 1 96 ? 6.033 -9.817 -3.731 1.00 90.62 96 ARG A CA 1
ATOM 794 C C . ARG A 1 96 ? 7.365 -9.086 -3.673 1.00 90.62 96 ARG A C 1
ATOM 796 O O . ARG A 1 96 ? 7.746 -8.438 -4.637 1.00 90.62 96 ARG A O 1
ATOM 803 N N . ARG A 1 97 ? 8.072 -9.174 -2.544 1.00 89.88 97 ARG A N 1
ATOM 804 C CA . ARG A 1 97 ? 9.304 -8.420 -2.294 1.00 89.88 97 ARG A CA 1
ATOM 805 C C . ARG A 1 97 ? 10.328 -8.575 -3.417 1.00 89.88 97 ARG A C 1
ATOM 807 O O . ARG A 1 97 ? 10.923 -7.582 -3.819 1.00 89.88 97 ARG A O 1
ATOM 814 N N . SER A 1 98 ? 10.470 -9.795 -3.935 1.00 89.62 98 SER A N 1
ATOM 815 C CA . SER A 1 98 ? 11.364 -10.166 -5.038 1.00 89.62 98 SER A CA 1
ATOM 816 C C . SER A 1 98 ? 11.022 -9.518 -6.381 1.00 89.62 98 SER A C 1
ATOM 818 O O . SER A 1 98 ? 11.878 -9.441 -7.255 1.00 89.62 98 SER A O 1
ATOM 820 N N . ALA A 1 99 ? 9.782 -9.063 -6.557 1.00 90.50 99 ALA A N 1
ATOM 821 C CA . ALA A 1 99 ? 9.316 -8.402 -7.769 1.00 90.50 99 ALA A CA 1
ATOM 822 C C . ALA A 1 99 ? 9.651 -6.905 -7.798 1.00 90.50 99 ALA A C 1
ATOM 824 O O . ALA A 1 99 ? 9.445 -6.249 -8.815 1.00 90.50 99 ALA A O 1
ATOM 825 N N . PHE A 1 100 ? 10.123 -6.336 -6.686 1.00 91.44 100 PHE A N 1
ATOM 826 C CA . PHE A 1 100 ? 10.527 -4.938 -6.632 1.00 91.44 100 PHE A CA 1
ATOM 827 C C . PHE A 1 100 ? 12.027 -4.803 -6.927 1.00 91.44 100 PHE A C 1
ATOM 829 O O . PHE A 1 100 ? 12.810 -5.656 -6.505 1.00 91.44 100 PHE A O 1
ATOM 836 N N . PRO A 1 101 ? 12.444 -3.731 -7.623 1.00 90.44 101 PRO A N 1
ATOM 837 C CA . PRO A 1 101 ? 13.855 -3.413 -7.807 1.00 90.44 101 PRO A CA 1
ATOM 838 C C . PRO A 1 101 ? 14.617 -3.330 -6.475 1.00 90.44 101 PRO A C 1
ATOM 840 O O . PRO A 1 101 ? 14.108 -2.801 -5.489 1.00 90.44 101 PRO A O 1
ATOM 843 N N . THR A 1 102 ? 15.860 -3.806 -6.444 1.00 91.56 102 THR A N 1
ATOM 844 C CA . THR A 1 102 ? 16.675 -3.822 -5.215 1.00 91.56 102 THR A CA 1
ATOM 845 C C . THR A 1 102 ? 17.109 -2.426 -4.762 1.00 91.56 102 THR A C 1
ATOM 847 O O . THR A 1 102 ? 17.341 -2.190 -3.580 1.00 91.56 102 THR A O 1
ATOM 850 N N . ASN A 1 103 ? 17.174 -1.450 -5.675 1.00 92.81 103 ASN A N 1
ATOM 851 C CA . ASN A 1 103 ? 17.554 -0.067 -5.362 1.00 92.81 103 ASN A CA 1
ATOM 852 C C . ASN A 1 103 ? 16.529 0.675 -4.482 1.00 92.81 103 ASN A C 1
ATOM 854 O O . ASN A 1 103 ? 16.838 1.748 -3.969 1.00 92.81 103 ASN A O 1
ATOM 858 N N . ILE A 1 104 ? 15.321 0.131 -4.303 1.00 93.50 104 ILE A N 1
ATOM 859 C CA . ILE A 1 104 ? 14.279 0.695 -3.429 1.00 93.50 104 ILE A CA 1
ATOM 860 C C . ILE A 1 104 ? 14.062 -0.131 -2.157 1.00 93.50 104 ILE A C 1
ATOM 862 O O . ILE A 1 104 ? 13.063 0.058 -1.457 1.00 93.50 104 ILE A O 1
ATOM 866 N N . ASP A 1 105 ? 15.000 -1.021 -1.831 1.00 93.50 105 ASP A N 1
ATOM 867 C CA . ASP A 1 105 ? 14.859 -1.952 -0.720 1.00 93.50 105 ASP A C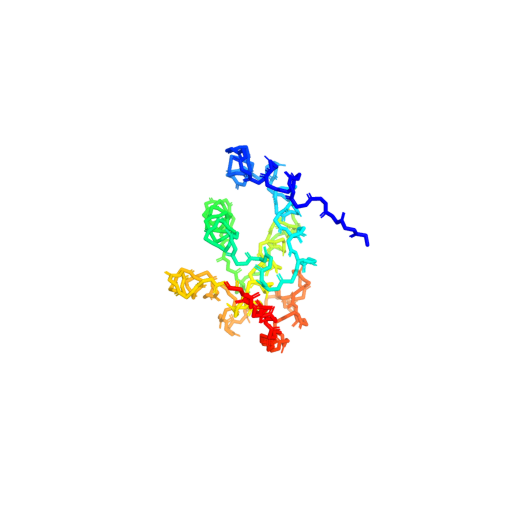A 1
ATOM 868 C C . ASP A 1 105 ? 14.689 -1.265 0.634 1.00 93.50 105 ASP A C 1
ATOM 870 O O . ASP A 1 105 ? 13.798 -1.628 1.407 1.00 93.50 105 ASP A O 1
ATOM 874 N N . ASP A 1 106 ? 15.481 -0.229 0.892 1.00 95.00 106 ASP A N 1
ATOM 875 C CA . ASP A 1 106 ? 15.415 0.532 2.140 1.00 95.00 106 ASP A CA 1
ATOM 876 C C . ASP A 1 106 ? 14.053 1.206 2.319 1.00 95.00 106 ASP A C 1
ATOM 878 O O . ASP A 1 106 ? 13.468 1.179 3.403 1.00 95.00 106 ASP A O 1
ATOM 882 N N . ARG A 1 107 ? 13.491 1.745 1.232 1.00 96.06 107 ARG A N 1
ATOM 883 C CA . ARG A 1 107 ? 12.163 2.375 1.237 1.00 96.06 107 ARG A CA 1
ATOM 884 C C . ARG A 1 107 ? 11.077 1.356 1.558 1.00 96.06 107 ARG A C 1
ATOM 886 O O . ARG A 1 107 ? 10.185 1.633 2.359 1.00 96.06 107 ARG A O 1
ATOM 893 N N . ILE A 1 108 ? 11.169 0.162 0.975 1.00 94.31 108 ILE A N 1
ATOM 894 C CA . ILE A 1 108 ? 10.237 -0.927 1.269 1.00 94.31 108 ILE A CA 1
ATOM 895 C C . ILE A 1 108 ? 10.361 -1.344 2.732 1.00 94.31 108 ILE A C 1
ATOM 897 O O . ILE A 1 108 ? 9.347 -1.426 3.420 1.00 94.31 108 ILE A O 1
ATOM 901 N N . ASN A 1 109 ? 11.577 -1.539 3.237 1.00 92.00 109 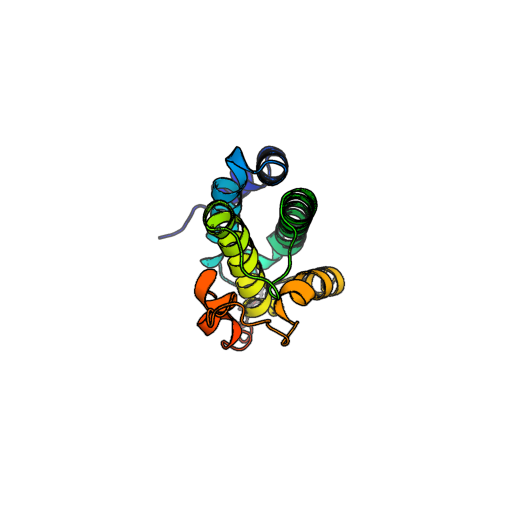ASN A N 1
ATOM 902 C CA . ASN A 1 109 ? 11.801 -1.923 4.629 1.00 92.00 109 ASN A CA 1
ATOM 903 C C . ASN A 1 109 ? 11.173 -0.907 5.598 1.00 92.00 109 ASN A C 1
ATOM 905 O O . ASN A 1 109 ? 10.423 -1.310 6.488 1.00 92.00 109 ASN A O 1
ATOM 909 N N . LEU A 1 110 ? 11.359 0.396 5.352 1.00 92.12 110 LEU A N 1
ATOM 910 C CA . LEU A 1 110 ? 10.748 1.480 6.135 1.00 92.12 110 LEU A CA 1
ATOM 911 C C . LEU A 1 110 ? 9.213 1.484 6.099 1.00 92.12 110 LEU A C 1
ATOM 913 O O . LEU A 1 110 ? 8.571 1.913 7.061 1.00 92.12 110 LEU A O 1
ATOM 917 N N . LEU A 1 111 ? 8.595 1.077 4.987 1.00 92.00 111 LEU A N 1
ATOM 918 C CA . LEU A 1 111 ? 7.140 0.923 4.895 1.00 92.00 111 LEU A CA 1
ATOM 919 C C . LEU A 1 111 ? 6.663 -0.304 5.680 1.00 92.00 111 LEU A C 1
ATOM 921 O O . LEU A 1 111 ? 5.652 -0.241 6.381 1.00 92.00 111 LEU A O 1
ATOM 925 N N . LEU A 1 112 ? 7.398 -1.413 5.584 1.00 90.38 112 LEU A N 1
ATOM 926 C CA . LEU A 1 112 ? 7.041 -2.678 6.222 1.00 90.38 112 LEU A CA 1
ATOM 927 C C . LEU A 1 112 ? 7.227 -2.670 7.745 1.00 90.38 112 LEU A C 1
ATOM 929 O O . LEU A 1 112 ? 6.617 -3.496 8.424 1.00 90.38 112 LEU A O 1
ATOM 933 N N . GLU A 1 113 ? 7.973 -1.715 8.307 1.00 87.12 113 GLU A N 1
ATOM 934 C CA . GLU A 1 113 ? 7.991 -1.456 9.757 1.00 87.12 113 GLU A CA 1
ATOM 935 C C . GLU A 1 113 ? 6.577 -1.344 10.342 1.00 87.12 113 GLU A C 1
ATOM 937 O O . GLU A 1 113 ? 6.299 -1.916 11.398 1.00 87.12 113 GLU A O 1
ATOM 942 N N . ASP A 1 114 ? 5.647 -0.713 9.611 1.00 83.31 114 ASP A N 1
ATOM 943 C CA . ASP A 1 114 ? 4.267 -0.513 10.065 1.00 83.31 114 ASP A CA 1
ATOM 944 C C . ASP A 1 114 ? 3.521 -1.845 10.318 1.00 83.31 114 ASP A C 1
ATOM 946 O O . ASP A 1 114 ? 2.571 -1.863 11.104 1.00 83.31 114 ASP A O 1
ATOM 950 N N . ILE A 1 115 ? 3.940 -2.956 9.689 1.00 81.75 115 ILE A N 1
ATOM 951 C CA . ILE A 1 115 ? 3.375 -4.308 9.894 1.00 81.75 115 ILE A CA 1
ATOM 952 C C . ILE A 1 115 ? 4.294 -5.274 10.646 1.00 81.75 115 ILE A C 1
ATOM 954 O O . ILE A 1 115 ? 3.834 -6.333 11.074 1.00 81.75 115 ILE A O 1
ATOM 958 N N . ASN A 1 116 ? 5.574 -4.939 10.815 1.00 74.81 116 ASN A N 1
ATOM 959 C CA . ASN A 1 116 ? 6.552 -5.806 11.475 1.00 74.81 116 ASN A CA 1
ATOM 960 C C . ASN A 1 116 ? 6.526 -5.689 13.007 1.00 74.81 116 ASN A C 1
ATOM 962 O O . ASN A 1 116 ? 7.095 -6.537 13.699 1.00 74.81 116 ASN A O 1
ATOM 966 N N . HIS A 1 117 ? 5.830 -4.695 13.566 1.00 65.56 117 HIS A N 1
ATOM 967 C CA . HIS A 1 117 ? 5.610 -4.615 15.007 1.00 65.56 117 HIS A CA 1
ATOM 968 C C . HIS A 1 117 ? 4.723 -5.774 15.496 1.00 65.56 117 HIS A C 1
ATOM 970 O O . HIS A 1 117 ? 3.503 -5.772 15.344 1.00 65.56 117 HIS A O 1
ATOM 976 N N . GLN A 1 118 ? 5.351 -6.773 16.126 1.00 56.16 118 GLN A N 1
ATOM 977 C CA . GLN A 1 118 ? 4.672 -7.945 16.699 1.00 56.16 118 GLN A CA 1
ATOM 978 C C . GLN A 1 118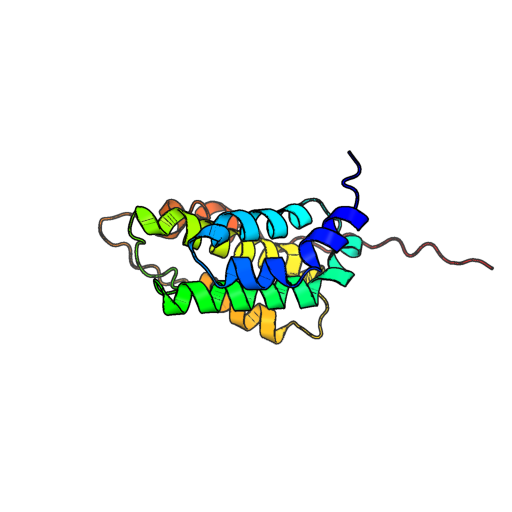 ? 3.840 -7.615 17.948 1.00 56.16 118 GLN A C 1
ATOM 980 O O . GLN A 1 118 ? 2.970 -8.398 18.340 1.00 56.16 118 GLN A O 1
ATOM 985 N N . VAL A 1 119 ? 4.091 -6.460 18.569 1.00 60.91 119 VAL A N 1
ATOM 986 C CA . VAL A 1 119 ? 3.362 -6.001 19.751 1.00 60.91 119 VAL A CA 1
ATOM 987 C C . VAL A 1 119 ? 2.039 -5.396 19.306 1.00 60.91 119 VAL A C 1
ATOM 989 O O . VAL A 1 119 ? 1.979 -4.266 18.835 1.00 60.91 119 VAL A O 1
ATOM 992 N N . VAL A 1 120 ? 0.966 -6.158 19.473 1.00 62.09 120 VAL A N 1
ATOM 993 C CA . VAL A 1 120 ? -0.393 -5.692 19.210 1.00 62.09 120 VAL A CA 1
ATOM 994 C C . VAL A 1 120 ? -1.128 -5.570 20.535 1.00 62.09 120 VAL A C 1
ATOM 996 O O . VAL A 1 120 ? -1.305 -6.560 21.248 1.00 62.09 120 VAL A O 1
ATOM 999 N N . LEU A 1 121 ? -1.557 -4.353 20.879 1.00 61.53 121 LEU A N 1
ATOM 1000 C CA . LEU A 1 121 ? -2.337 -4.122 22.089 1.00 61.53 121 LEU A CA 1
ATOM 1001 C C . LEU A 1 121 ? -3.783 -4.526 21.820 1.00 61.53 121 LEU A C 1
ATOM 1003 O O . LEU A 1 121 ? -4.573 -3.778 21.240 1.00 61.53 121 LEU A O 1
ATOM 1007 N N . ARG A 1 122 ? -4.139 -5.727 22.279 1.00 59.84 122 ARG A N 1
ATOM 1008 C CA . ARG A 1 122 ? -5.520 -6.213 22.289 1.00 59.84 122 ARG A CA 1
ATOM 1009 C C . ARG A 1 122 ? -6.335 -5.377 23.267 1.00 59.84 122 ARG A C 1
ATOM 1011 O O . ARG A 1 122 ? -6.444 -5.688 24.449 1.00 59.84 122 ARG A O 1
ATOM 1018 N N . THR A 1 123 ? -6.914 -4.294 22.776 1.00 59.53 123 THR A N 1
ATOM 1019 C CA . THR A 1 123 ? -7.883 -3.507 23.533 1.00 59.53 123 THR A CA 1
ATOM 1020 C C . THR A 1 123 ? -9.255 -4.151 23.353 1.00 59.53 123 THR A C 1
ATOM 1022 O O . THR A 1 123 ? -9.665 -4.460 22.240 1.00 59.53 123 THR A O 1
ATOM 1025 N N . ARG A 1 124 ? -9.969 -4.418 24.454 1.00 64.75 124 ARG A N 1
ATOM 1026 C CA . ARG A 1 124 ? -11.313 -5.039 24.432 1.00 64.75 124 ARG A CA 1
ATOM 1027 C C . ARG A 1 124 ? -11.387 -6.410 23.725 1.00 64.75 124 ARG A C 1
ATOM 1029 O O . ARG A 1 124 ? -12.436 -6.771 23.207 1.00 64.75 124 ARG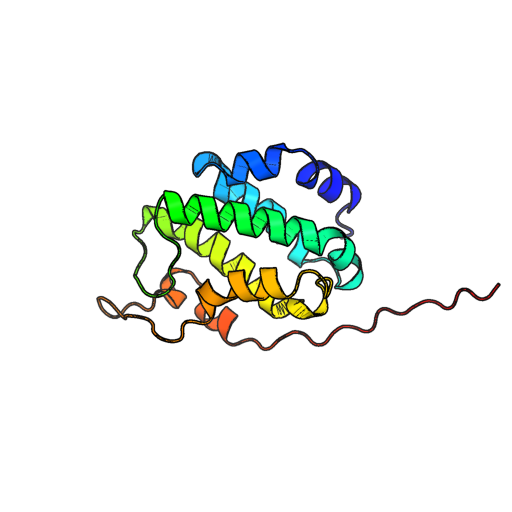 A O 1
ATOM 1036 N N . GLY A 1 125 ? -10.284 -7.164 23.691 1.00 69.25 125 GLY A N 1
ATOM 1037 C CA . GLY A 1 125 ? -10.239 -8.527 23.141 1.00 69.25 125 GLY A CA 1
ATOM 1038 C C . GLY A 1 125 ? -10.229 -8.638 21.610 1.00 69.25 125 GLY A C 1
ATOM 1039 O O . GLY A 1 125 ? -10.192 -9.753 21.101 1.00 69.25 125 GLY A O 1
ATOM 1040 N N . ILE A 1 126 ? -10.223 -7.522 20.873 1.00 75.50 126 ILE A N 1
ATOM 1041 C CA . ILE A 1 126 ? -10.175 -7.524 19.404 1.00 75.50 126 ILE A CA 1
ATOM 1042 C C . ILE A 1 126 ? -8.725 -7.332 18.956 1.00 75.50 126 ILE A C 1
ATOM 1044 O O . ILE A 1 126 ? -8.045 -6.420 19.426 1.00 75.50 126 ILE A O 1
ATOM 1048 N N . ASP A 1 127 ? -8.249 -8.185 18.048 1.00 81.69 127 ASP A N 1
ATOM 1049 C CA . ASP A 1 127 ? -6.956 -8.008 17.385 1.00 81.69 127 ASP A CA 1
ATOM 1050 C C . ASP A 1 127 ? -7.116 -7.001 16.224 1.00 81.69 127 ASP A C 1
ATOM 1052 O O . ASP A 1 127 ? -7.904 -7.258 15.310 1.00 81.69 127 ASP A O 1
ATOM 1056 N N . PRO A 1 128 ? -6.400 -5.860 16.221 1.00 80.94 128 PRO A N 1
ATOM 1057 C CA . PRO A 1 128 ? -6.330 -4.938 15.090 1.00 80.94 128 PRO A CA 1
ATOM 1058 C C . PRO A 1 128 ? -6.106 -5.610 13.732 1.00 80.94 128 PRO A C 1
ATOM 1060 O O . PRO A 1 128 ? -6.643 -5.139 12.735 1.00 80.94 128 PRO A O 1
ATOM 1063 N N . ARG A 1 129 ? -5.376 -6.730 13.665 1.00 83.50 129 ARG A N 1
ATOM 1064 C CA . ARG A 1 129 ? -5.183 -7.479 12.413 1.00 83.50 129 ARG A CA 1
ATOM 1065 C C . ARG A 1 129 ? -6.493 -8.062 11.892 1.00 83.50 129 ARG A C 1
ATOM 1067 O O . ARG A 1 129 ? -6.788 -7.896 10.715 1.00 83.50 129 ARG A O 1
ATOM 1074 N N . VAL A 1 130 ? -7.294 -8.641 12.788 1.00 84.88 130 VAL A N 1
ATOM 1075 C CA . VAL A 1 130 ? -8.636 -9.167 12.487 1.00 84.88 130 VAL A CA 1
ATOM 1076 C C . VAL A 1 130 ? -9.582 -8.033 12.103 1.00 84.88 130 VAL A C 1
ATOM 1078 O O . VAL A 1 130 ? -10.336 -8.144 11.144 1.00 84.88 130 VAL A O 1
ATOM 1081 N N . GLN A 1 131 ? -9.506 -6.892 12.798 1.00 84.69 131 GLN A N 1
ATOM 1082 C CA . GLN A 1 131 ? -10.312 -5.716 12.451 1.00 84.69 131 GLN A CA 1
ATOM 1083 C C . GLN A 1 131 ? -10.026 -5.207 11.026 1.00 84.69 131 GLN A C 1
ATOM 1085 O O . GLN A 1 131 ? -10.919 -4.680 10.364 1.00 84.69 131 GLN A O 1
ATOM 1090 N N . LEU A 1 132 ? -8.783 -5.345 10.563 1.00 83.81 132 LEU A N 1
ATOM 1091 C CA . LEU A 1 132 ? -8.335 -4.895 9.247 1.00 83.81 132 LEU A CA 1
ATOM 1092 C C . LEU A 1 132 ? -8.441 -5.988 8.163 1.00 83.81 132 LEU A C 1
ATOM 1094 O O . LEU A 1 132 ? -8.270 -5.677 6.981 1.00 83.81 132 LEU A O 1
ATOM 1098 N N . GLY A 1 133 ? -8.740 -7.238 8.540 1.00 83.25 133 GLY A N 1
ATOM 1099 C CA . GLY A 1 133 ? -8.814 -8.387 7.633 1.00 83.25 133 GLY A CA 1
ATOM 1100 C C . GLY A 1 133 ? -7.465 -8.724 6.993 1.00 83.25 133 GLY A C 1
ATOM 1101 O O . GLY A 1 133 ? -7.381 -8.877 5.772 1.00 83.25 133 GLY A O 1
ATOM 1102 N N . ILE A 1 134 ? -6.395 -8.724 7.793 1.00 81.81 134 ILE A N 1
ATOM 1103 C CA . ILE A 1 134 ? -5.003 -8.971 7.364 1.00 81.81 134 ILE A CA 1
ATOM 1104 C C . ILE A 1 134 ? -4.289 -10.042 8.205 1.00 81.81 134 ILE A C 1
ATOM 1106 O O . ILE A 1 134 ? -3.102 -10.296 8.007 1.00 81.81 134 ILE A O 1
ATOM 1110 N N . GLU A 1 135 ? -4.986 -10.669 9.146 1.00 80.75 135 GLU A N 1
ATOM 1111 C CA . GLU A 1 135 ? -4.477 -11.652 10.102 1.00 80.75 135 GLU A CA 1
ATOM 1112 C C . GLU A 1 135 ? -3.849 -12.871 9.422 1.00 80.75 135 GLU A C 1
ATOM 1114 O O . GLU A 1 135 ? -2.702 -13.211 9.709 1.00 80.75 135 GLU A O 1
ATOM 1119 N N . GLU A 1 136 ? -4.538 -13.461 8.448 1.00 67.75 136 GLU A N 1
ATOM 1120 C CA . GLU A 1 136 ? -3.999 -14.548 7.630 1.00 67.75 136 GLU A CA 1
ATOM 1121 C C . GLU A 1 136 ? -2.956 -14.023 6.652 1.00 67.75 136 GLU A C 1
ATOM 1123 O O . GLU A 1 136 ? -2.023 -14.731 6.262 1.00 67.75 136 GLU A O 1
ATOM 1128 N N . LEU A 1 137 ? -3.078 -12.746 6.268 1.00 64.25 137 LEU A N 1
ATOM 1129 C CA . LEU A 1 137 ? -2.230 -12.211 5.228 1.00 64.25 137 LEU A CA 1
ATOM 1130 C C . LEU A 1 137 ? -0.775 -12.059 5.689 1.00 64.25 137 LEU A C 1
ATOM 1132 O O . LEU A 1 137 ? 0.151 -12.272 4.898 1.00 64.25 137 LEU A O 1
ATOM 1136 N N . ILE A 1 138 ? -0.596 -11.770 6.980 1.00 64.94 138 ILE A N 1
ATOM 1137 C CA . ILE A 1 138 ? 0.695 -11.601 7.648 1.00 64.94 138 ILE A CA 1
ATOM 1138 C C . ILE A 1 138 ? 1.436 -12.941 7.852 1.00 64.94 138 ILE A C 1
ATOM 1140 O O . ILE A 1 138 ? 2.654 -12.941 8.028 1.00 64.94 138 ILE A O 1
ATOM 1144 N N . ILE A 1 139 ? 0.755 -14.086 7.787 1.00 63.16 139 ILE A N 1
ATOM 1145 C CA . ILE A 1 139 ? 1.374 -15.404 8.027 1.00 63.16 139 ILE A CA 1
ATOM 1146 C C . ILE A 1 139 ? 2.020 -15.970 6.749 1.00 63.16 139 ILE A C 1
ATOM 1148 O O . ILE A 1 139 ? 2.965 -16.756 6.818 1.00 63.16 139 ILE A O 1
ATOM 1152 N N . ILE A 1 140 ? 1.554 -15.543 5.571 1.00 57.47 140 ILE A N 1
ATOM 1153 C CA . ILE A 1 140 ? 2.044 -16.058 4.286 1.00 57.47 140 ILE A CA 1
ATOM 1154 C C . ILE A 1 140 ? 3.476 -15.564 4.022 1.00 57.47 140 ILE A C 1
ATOM 1156 O O . ILE A 1 140 ? 3.733 -14.356 4.010 1.00 57.47 140 ILE A O 1
ATOM 1160 N N . LYS A 1 141 ? 4.390 -16.527 3.822 1.00 54.28 141 LYS A N 1
ATOM 1161 C CA . LYS A 1 141 ? 5.800 -16.318 3.458 1.00 54.28 141 LYS A CA 1
ATOM 1162 C C . LYS A 1 141 ? 5.926 -15.673 2.076 1.00 54.28 141 LYS A C 1
ATOM 1164 O O . LYS A 1 141 ? 5.024 -15.784 1.249 1.00 54.28 141 LYS A O 1
ATOM 1169 N N . GLU A 1 142 ? 7.053 -15.007 1.852 1.00 61.47 142 GLU A N 1
ATOM 1170 C CA . GLU A 1 142 ? 7.419 -14.412 0.564 1.00 61.47 142 GLU A CA 1
ATOM 1171 C C . GLU A 1 142 ? 7.242 -15.420 -0.579 1.00 61.47 142 GLU A C 1
ATOM 1173 O O . GLU A 1 142 ? 7.594 -16.600 -0.451 1.00 61.47 142 GLU A O 1
ATOM 1178 N N . ARG A 1 143 ? 6.660 -14.956 -1.689 1.00 61.97 143 ARG A N 1
ATOM 1179 C CA . ARG A 1 143 ? 6.563 -15.750 -2.911 1.00 61.97 143 ARG A CA 1
ATOM 1180 C C . ARG A 1 143 ? 7.987 -15.955 -3.430 1.00 61.97 143 ARG A C 1
ATOM 1182 O O . ARG A 1 143 ? 8.776 -15.014 -3.454 1.00 61.97 143 ARG A O 1
ATOM 1189 N N . ARG A 1 144 ? 8.337 -17.187 -3.813 1.00 57.56 144 ARG A N 1
ATOM 1190 C CA . ARG A 1 144 ? 9.604 -17.416 -4.520 1.00 57.56 144 ARG A CA 1
ATOM 1191 C C . ARG A 1 144 ? 9.515 -16.734 -5.887 1.00 57.56 144 ARG A C 1
ATOM 1193 O O . ARG A 1 144 ? 8.448 -16.822 -6.492 1.00 57.56 144 ARG A O 1
ATOM 1200 N N . PRO A 1 145 ? 10.589 -16.084 -6.359 1.00 56.31 145 PRO A N 1
ATOM 1201 C CA . PRO A 1 145 ? 10.589 -15.476 -7.679 1.00 56.31 145 PRO A CA 1
ATOM 1202 C C . PRO A 1 145 ? 10.302 -16.554 -8.724 1.00 56.31 145 PRO A C 1
ATOM 1204 O O . PRO A 1 145 ? 10.997 -17.573 -8.775 1.00 56.31 145 PRO A O 1
ATOM 1207 N N . ASP A 1 146 ? 9.274 -16.332 -9.537 1.00 56.69 146 ASP A N 1
ATOM 1208 C CA . ASP A 1 146 ? 9.067 -17.122 -10.742 1.00 56.69 146 ASP A CA 1
ATOM 1209 C C . ASP A 1 146 ? 10.182 -16.718 -11.723 1.00 56.69 146 ASP A C 1
ATOM 1211 O O . ASP A 1 146 ? 10.400 -15.529 -11.981 1.00 56.69 146 ASP A O 1
ATOM 1215 N N . ALA A 1 147 ? 10.967 -17.694 -12.194 1.00 52.12 147 ALA A N 1
ATOM 1216 C CA . ALA A 1 147 ? 12.068 -17.436 -13.115 1.00 52.12 147 ALA A CA 1
ATOM 1217 C C . ALA A 1 147 ? 11.507 -16.756 -14.367 1.00 52.12 147 ALA A C 1
ATOM 1219 O O . ALA A 1 147 ? 10.738 -17.351 -15.121 1.00 52.12 147 ALA A O 1
ATOM 1220 N N . CYS A 1 148 ? 11.879 -15.496 -14.575 1.00 56.34 148 CYS A N 1
ATOM 1221 C CA . CYS A 1 148 ? 11.583 -14.812 -15.819 1.00 56.34 148 CYS A CA 1
ATOM 1222 C C . CYS A 1 148 ? 12.357 -15.557 -16.903 1.00 56.34 148 CYS A C 1
ATOM 1224 O O . CYS A 1 148 ? 13.586 -15.506 -16.912 1.00 56.34 148 CYS A O 1
ATOM 1226 N N . ASN A 1 149 ? 11.659 -16.287 -17.774 1.00 46.91 149 ASN A N 1
ATOM 1227 C CA . ASN A 1 149 ? 12.276 -16.878 -18.951 1.00 46.91 149 ASN A CA 1
ATOM 1228 C C . ASN A 1 149 ? 12.803 -15.726 -19.809 1.00 46.91 149 ASN A C 1
ATOM 1230 O O . ASN A 1 149 ? 12.073 -15.141 -20.609 1.00 46.91 149 ASN A O 1
ATOM 1234 N N . SER A 1 150 ? 14.076 -15.387 -19.631 1.00 45.00 150 SER A N 1
ATOM 1235 C CA . SER A 1 150 ? 14.848 -14.674 -20.629 1.00 45.00 150 SER A CA 1
ATOM 1236 C C . SER A 1 150 ? 14.859 -15.576 -21.855 1.00 45.00 150 SER A C 1
ATOM 1238 O O . SER A 1 150 ? 15.643 -16.519 -21.923 1.00 45.00 150 SER A O 1
ATOM 1240 N N . SER A 1 151 ? 13.931 -15.343 -22.786 1.00 41.06 151 SER A N 1
ATOM 1241 C CA . SER A 1 151 ? 14.095 -15.868 -24.135 1.00 41.06 151 SER A CA 1
ATOM 1242 C C . SER A 1 151 ? 15.421 -15.324 -24.632 1.00 41.06 151 SER A C 1
ATOM 1244 O O . SER A 1 151 ? 15.584 -14.113 -24.788 1.00 41.06 151 SER A O 1
ATOM 1246 N N . GLU A 1 152 ? 16.375 -16.234 -24.783 1.00 37.41 152 GLU A N 1
ATOM 1247 C CA . GLU A 1 152 ? 17.620 -16.018 -25.491 1.00 37.41 152 GLU A CA 1
ATOM 1248 C C . GLU A 1 152 ? 17.282 -15.337 -26.816 1.00 37.41 152 GLU A C 1
ATOM 1250 O O . GLU A 1 152 ? 16.624 -15.910 -27.687 1.00 37.41 152 GLU A O 1
ATOM 1255 N N . ALA A 1 153 ? 17.707 -14.084 -26.959 1.00 36.59 153 ALA A N 1
ATOM 1256 C CA . ALA A 1 153 ? 17.839 -13.480 -28.267 1.00 36.59 153 ALA A CA 1
ATOM 1257 C C . ALA A 1 153 ? 19.000 -14.202 -28.961 1.00 36.59 153 ALA A C 1
ATOM 1259 O O . ALA A 1 153 ? 20.155 -13.799 -28.864 1.00 36.59 153 ALA A O 1
ATOM 1260 N N . VAL A 1 154 ? 18.685 -15.319 -29.612 1.00 39.72 154 VAL A N 1
ATOM 1261 C CA . VAL A 1 154 ? 19.501 -15.850 -30.697 1.00 39.72 154 VAL A CA 1
ATOM 1262 C C . VAL A 1 154 ? 19.195 -14.986 -31.914 1.00 39.72 154 VAL A C 1
ATOM 1264 O O . VAL A 1 154 ? 18.135 -15.145 -32.517 1.00 39.72 154 VAL A O 1
ATOM 1267 N N . CYS A 1 155 ? 20.093 -14.048 -32.211 1.00 35.69 155 CYS A N 1
ATOM 1268 C CA . CYS A 1 155 ? 20.532 -13.620 -33.546 1.00 35.69 155 CYS A CA 1
ATOM 1269 C C . CYS A 1 155 ? 21.715 -12.662 -33.381 1.00 35.69 155 CYS A C 1
ATOM 1271 O O . CYS A 1 155 ? 21.503 -11.557 -32.835 1.00 35.69 155 CYS A O 1
#